Protein AF-A0A941HVD7-F1 (afdb_monomer_lite)

Sequence (81 aa):
MRNILLVATAACAALSLAACESKADKVAEKQADALEAQAAATPNEAKETQLNAKADAIEQQAGNADGGATTANTPDTSPSK

Radius of gyration: 19.85 Å; chains: 1; bounding box: 45×42×44 Å

Organism: NCBI:txid2803784

Structure (mmCIF, N/CA/C/O backbone):
data_AF-A0A941HVD7-F1
#
_entry.id   AF-A0A941HVD7-F1
#
loop_
_atom_site.group_PDB
_atom_site.id
_atom_site.type_symbol
_atom_site.label_atom_id
_atom_site.label_alt_id
_atom_site.label_comp_id
_atom_site.label_asym_id
_atom_site.label_entity_id
_atom_site.label_seq_id
_atom_site.pdbx_PDB_ins_code
_atom_site.Cartn_x
_atom_site.Cartn_y
_atom_site.Cartn_z
_atom_site.occupancy
_atom_site.B_iso_or_equiv
_atom_site.auth_seq_id
_atom_site.auth_comp_id
_atom_site.auth_asym_id
_atom_site.auth_atom_id
_atom_site.pdbx_PDB_model_num
ATOM 1 N N . MET A 1 1 ? -29.772 34.458 -23.053 1.00 40.16 1 MET A N 1
ATOM 2 C CA . MET A 1 1 ? -29.245 34.541 -24.432 1.00 40.16 1 MET A CA 1
ATOM 3 C C . MET A 1 1 ? -28.145 33.511 -24.572 1.00 40.16 1 MET A C 1
ATOM 5 O O . MET A 1 1 ? -27.359 33.343 -23.651 1.00 40.16 1 MET A O 1
ATOM 9 N N . ARG A 1 2 ? -28.212 32.741 -25.655 1.00 55.75 2 ARG A N 1
ATOM 10 C CA . ARG A 1 2 ? -27.409 31.555 -25.934 1.00 55.75 2 ARG A CA 1
ATOM 11 C C . ARG A 1 2 ? -26.106 31.973 -26.611 1.00 55.75 2 ARG A C 1
ATOM 13 O O . ARG A 1 2 ? -26.163 32.430 -27.746 1.00 55.75 2 ARG A O 1
ATOM 20 N N . ASN A 1 3 ? -24.975 31.738 -25.953 1.00 44.75 3 ASN A N 1
ATOM 21 C CA . ASN A 1 3 ? -23.669 31.750 -26.603 1.00 44.75 3 ASN A CA 1
ATOM 22 C C . ASN A 1 3 ? -23.163 30.307 -26.664 1.00 44.75 3 ASN A C 1
ATOM 24 O O . ASN A 1 3 ? -22.839 29.688 -25.656 1.00 44.75 3 ASN A O 1
ATOM 28 N N . ILE A 1 4 ? -23.228 29.777 -27.879 1.00 66.31 4 ILE A N 1
ATOM 29 C CA . ILE A 1 4 ? -22.639 28.519 -28.340 1.00 66.31 4 ILE A CA 1
ATOM 30 C C . ILE A 1 4 ? -21.170 28.816 -28.707 1.00 66.31 4 ILE A C 1
ATOM 32 O O . ILE A 1 4 ? -20.851 29.978 -28.952 1.00 66.31 4 ILE A O 1
ATOM 36 N N . LEU A 1 5 ? -20.362 27.755 -28.852 1.00 57.81 5 LEU A N 1
ATOM 37 C CA . LEU A 1 5 ? -18.979 27.675 -29.363 1.00 57.81 5 LEU A CA 1
ATOM 38 C C . LEU A 1 5 ? -17.913 27.908 -28.272 1.00 57.81 5 LEU A C 1
ATOM 40 O O . LEU A 1 5 ? -17.915 28.937 -27.620 1.00 57.81 5 LEU A O 1
ATOM 44 N N . LEU A 1 6 ? -16.976 26.996 -27.997 1.00 56.53 6 LEU A N 1
ATOM 45 C CA . LEU A 1 6 ? -16.242 26.122 -28.911 1.00 56.53 6 LEU A CA 1
ATOM 46 C C . LEU A 1 6 ? -15.847 24.792 -28.253 1.00 56.53 6 LEU A C 1
ATOM 48 O O . LEU A 1 6 ? -15.305 24.750 -27.152 1.00 56.53 6 LEU A O 1
ATOM 52 N N . VAL A 1 7 ? -16.043 23.718 -29.015 1.00 56.69 7 VAL A N 1
ATOM 53 C CA . VAL A 1 7 ? -15.288 22.471 -28.910 1.00 56.69 7 VAL A CA 1
ATOM 54 C C . VAL A 1 7 ? -13.818 22.792 -29.189 1.00 56.69 7 VAL A C 1
ATOM 56 O O . VAL A 1 7 ? -13.484 23.210 -30.295 1.00 56.69 7 VAL A O 1
ATOM 59 N N . ALA A 1 8 ? -12.952 22.582 -28.201 1.00 54.31 8 ALA A N 1
ATOM 60 C CA . ALA A 1 8 ? -11.515 22.440 -28.399 1.00 54.31 8 ALA A CA 1
ATOM 61 C C . ALA A 1 8 ? -11.129 21.005 -28.026 1.00 54.31 8 ALA A C 1
ATOM 63 O O . ALA A 1 8 ? -10.600 20.719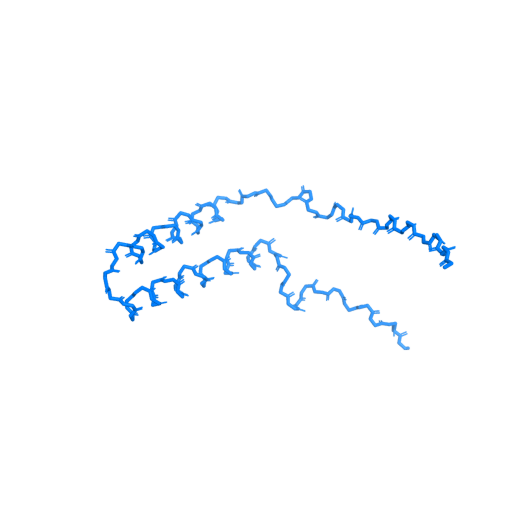 -26.957 1.00 54.31 8 ALA A O 1
ATOM 64 N N . THR A 1 9 ? -11.445 20.082 -28.933 1.00 53.66 9 THR A N 1
ATOM 65 C CA . THR A 1 9 ? -10.688 18.844 -29.104 1.00 53.66 9 THR A CA 1
ATOM 66 C C . THR A 1 9 ? -9.246 19.224 -29.427 1.00 53.66 9 THR A C 1
ATOM 68 O O . THR A 1 9 ? -8.952 19.606 -30.557 1.00 53.66 9 THR A O 1
ATOM 71 N N . ALA A 1 10 ? -8.354 19.146 -28.446 1.00 52.62 10 ALA A N 1
ATOM 72 C CA . ALA A 1 10 ? -6.922 19.266 -28.670 1.00 52.62 10 ALA A CA 1
ATOM 73 C C . ALA A 1 10 ? -6.198 18.226 -27.817 1.00 52.62 10 ALA A C 1
ATOM 75 O O . ALA A 1 10 ? -5.897 18.444 -26.651 1.00 52.62 10 ALA A O 1
ATOM 76 N N . ALA A 1 11 ? -5.978 17.084 -28.466 1.00 51.25 11 ALA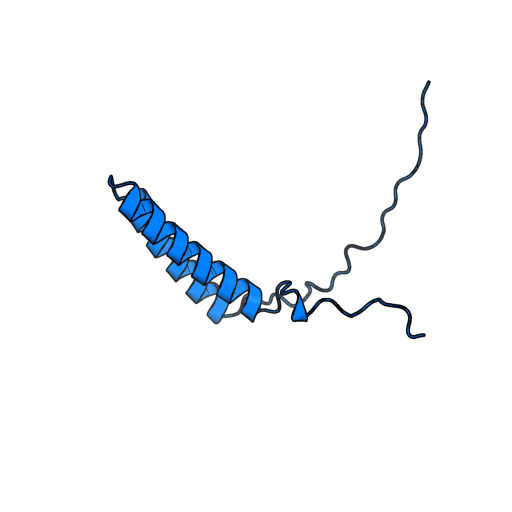 A N 1
ATOM 77 C CA . ALA A 1 11 ? -4.980 16.081 -28.150 1.00 51.25 11 ALA A CA 1
ATOM 78 C C . ALA A 1 11 ? -4.995 15.563 -26.704 1.00 51.25 11 ALA A C 1
ATOM 80 O O . ALA A 1 11 ? -4.188 15.956 -25.864 1.00 51.25 11 ALA A O 1
ATOM 81 N N . CYS A 1 12 ? -5.780 14.502 -26.490 1.00 46.59 12 CYS A N 1
ATOM 82 C CA . CYS A 1 12 ? -5.214 13.328 -25.834 1.00 46.59 12 CYS A CA 1
ATOM 83 C C . CYS A 1 12 ? -3.923 12.984 -26.591 1.00 46.59 12 CYS A C 1
ATOM 85 O O . CYS A 1 12 ? -3.948 12.264 -27.589 1.00 46.59 12 CYS A O 1
ATOM 87 N N . ALA A 1 13 ? -2.811 13.598 -26.183 1.00 49.12 13 ALA A N 1
ATOM 88 C CA . ALA A 1 13 ? -1.490 13.152 -26.548 1.00 49.12 13 ALA A CA 1
ATOM 89 C C . ALA A 1 13 ? -1.411 11.721 -26.032 1.00 49.12 13 ALA A C 1
ATOM 91 O O . ALA A 1 13 ? -1.264 11.474 -24.837 1.00 49.12 13 ALA A O 1
ATOM 92 N N . ALA A 1 14 ? -1.610 10.791 -26.958 1.00 50.00 14 ALA A N 1
ATOM 93 C CA . ALA A 1 14 ? -1.421 9.365 -26.809 1.00 50.00 14 ALA A CA 1
ATOM 94 C C . ALA A 1 14 ? 0.071 9.060 -26.586 1.00 50.00 14 ALA A C 1
ATOM 96 O O . ALA A 1 14 ? 0.697 8.340 -27.357 1.00 50.00 14 ALA A O 1
ATOM 97 N N . LEU A 1 15 ? 0.649 9.644 -25.534 1.00 49.53 15 LEU A N 1
ATOM 98 C CA . LEU A 1 15 ? 1.942 9.267 -24.974 1.00 49.53 15 LEU A CA 1
ATOM 99 C C . LEU A 1 15 ? 1.805 8.106 -23.983 1.00 49.53 15 LEU A C 1
ATOM 101 O O . LEU A 1 15 ? 2.808 7.581 -23.525 1.00 49.53 15 LEU A O 1
ATOM 105 N N . SER A 1 16 ? 0.591 7.638 -23.696 1.00 50.22 16 SER A N 1
ATOM 106 C CA . SER A 1 16 ? 0.354 6.469 -22.845 1.00 50.22 16 SER A CA 1
ATOM 107 C C . SER A 1 16 ? 0.397 5.134 -23.602 1.00 50.22 16 SER A C 1
ATOM 109 O O . SER A 1 16 ? -0.064 4.121 -23.085 1.00 50.22 16 SER A O 1
ATOM 111 N N . LEU A 1 17 ? 0.983 5.081 -24.807 1.00 44.38 17 LEU A N 1
ATOM 112 C CA . LEU A 1 17 ? 1.105 3.833 -25.578 1.00 44.38 17 LEU A CA 1
ATOM 113 C C . LEU A 1 17 ? 2.134 2.835 -24.996 1.00 44.38 17 LEU A C 1
ATOM 115 O O . LEU A 1 17 ? 2.469 1.856 -25.657 1.00 44.38 17 LEU A O 1
ATOM 119 N N . ALA A 1 18 ? 2.640 3.045 -23.776 1.00 48.25 18 ALA A N 1
ATOM 120 C CA . ALA A 1 18 ? 3.557 2.108 -23.133 1.00 48.25 18 ALA A CA 1
ATOM 121 C C . ALA A 1 18 ? 3.563 2.144 -21.593 1.00 48.25 18 ALA A C 1
ATOM 123 O O . ALA A 1 18 ? 4.579 1.771 -21.017 1.00 48.25 18 ALA A O 1
ATOM 124 N N . ALA A 1 19 ? 2.447 2.462 -20.920 1.00 49.72 19 ALA A N 1
ATOM 125 C CA . ALA A 1 19 ? 2.228 1.917 -19.568 1.00 49.72 19 ALA A CA 1
ATOM 126 C C . ALA A 1 19 ? 1.923 0.415 -19.727 1.00 49.72 19 ALA A C 1
ATOM 128 O O . ALA A 1 19 ? 0.797 -0.067 -19.601 1.00 49.72 19 ALA A O 1
ATOM 129 N N . CYS A 1 20 ? 2.919 -0.317 -20.217 1.00 47.66 20 CYS A N 1
ATOM 130 C CA . CYS A 1 20 ? 2.901 -1.754 -20.350 1.00 47.66 20 CYS A CA 1
ATOM 131 C C . CYS A 1 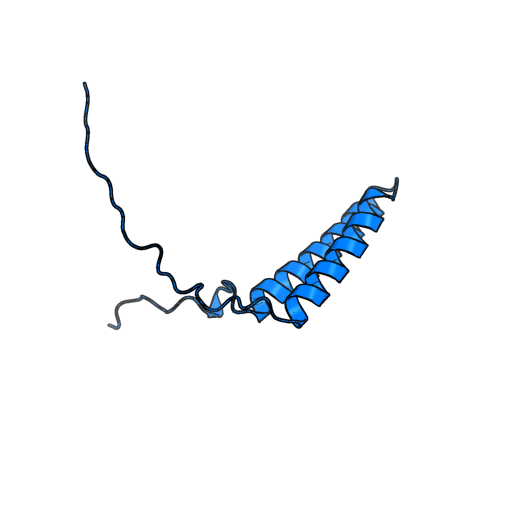20 ? 3.064 -2.261 -18.927 1.00 47.66 20 CYS A C 1
ATOM 133 O O . CYS A 1 20 ? 4.205 -2.490 -18.539 1.00 47.66 20 CYS A O 1
ATOM 135 N N . GLU A 1 21 ? 1.951 -2.327 -18.173 1.00 54.81 21 GLU A N 1
ATOM 136 C CA . GLU A 1 21 ? 1.920 -2.634 -16.738 1.00 54.81 21 GLU A CA 1
ATOM 137 C C . GLU A 1 21 ? 3.036 -3.592 -16.379 1.00 54.81 21 GLU A C 1
ATOM 139 O O . GLU A 1 21 ? 2.989 -4.800 -16.677 1.00 54.81 21 GLU A O 1
ATOM 144 N N . SER A 1 22 ? 4.098 -3.013 -15.833 1.00 64.88 22 SER A N 1
ATOM 145 C CA . SER A 1 22 ? 5.322 -3.748 -15.671 1.00 64.88 22 SER A CA 1
ATOM 146 C C . SER A 1 22 ? 5.043 -4.836 -14.638 1.00 64.88 22 SER A C 1
ATOM 148 O O . SER A 1 22 ? 4.151 -4.740 -13.788 1.00 64.88 22 SER A O 1
ATOM 150 N N . LYS A 1 23 ? 5.797 -5.937 -14.681 1.00 72.12 23 LYS A N 1
ATOM 151 C CA . LYS A 1 23 ? 5.671 -6.957 -13.626 1.00 72.12 23 LYS A CA 1
ATOM 152 C C . LYS A 1 23 ? 5.915 -6.359 -12.234 1.00 72.12 23 LYS A C 1
ATOM 154 O O . LYS A 1 23 ? 5.440 -6.938 -11.265 1.00 72.12 23 LYS A O 1
ATOM 159 N N . ALA A 1 24 ? 6.653 -5.249 -12.152 1.00 74.31 24 ALA A N 1
ATOM 160 C CA . ALA A 1 24 ? 6.880 -4.517 -10.918 1.00 74.31 24 ALA A CA 1
ATOM 161 C C . ALA A 1 24 ? 5.603 -3.808 -10.445 1.00 74.31 24 ALA A C 1
ATOM 163 O O . ALA A 1 24 ? 5.247 -3.985 -9.283 1.00 74.31 24 ALA A O 1
ATOM 164 N N . ASP A 1 25 ? 4.867 -3.141 -11.338 1.00 75.75 25 ASP A N 1
ATOM 165 C CA . ASP A 1 25 ? 3.604 -2.471 -10.991 1.00 75.75 25 ASP A CA 1
ATOM 166 C C . ASP A 1 25 ? 2.602 -3.489 -10.460 1.00 75.75 25 ASP A C 1
ATOM 168 O O . ASP A 1 25 ? 2.135 -3.374 -9.337 1.00 75.75 25 ASP A O 1
ATOM 172 N N . LYS A 1 26 ? 2.405 -4.612 -11.159 1.00 83.56 26 LYS A N 1
ATOM 173 C CA . LYS A 1 26 ? 1.497 -5.677 -10.689 1.00 83.56 26 LYS A CA 1
ATOM 174 C C . LYS A 1 26 ? 1.880 -6.284 -9.334 1.00 83.56 26 LYS A C 1
ATOM 176 O O . LYS A 1 26 ? 1.031 -6.888 -8.678 1.00 83.56 26 LYS A O 1
ATOM 181 N N . VAL A 1 27 ? 3.156 -6.237 -8.950 1.00 87.31 27 VAL A N 1
ATOM 182 C CA . VAL A 1 27 ? 3.608 -6.698 -7.628 1.00 87.31 27 VAL A CA 1
ATOM 183 C C . VAL A 1 27 ? 3.337 -5.630 -6.573 1.00 87.31 27 VAL A C 1
ATOM 185 O O . VAL A 1 27 ? 2.882 -5.983 -5.488 1.00 87.31 27 VAL A O 1
ATOM 188 N N . ALA A 1 28 ? 3.573 -4.359 -6.900 1.00 87.75 28 ALA A N 1
ATOM 189 C CA . ALA A 1 28 ? 3.265 -3.227 -6.036 1.00 87.75 28 ALA A CA 1
ATOM 190 C C . ALA A 1 28 ? 1.755 -3.120 -5.763 1.00 87.75 28 ALA A C 1
ATOM 192 O O . ALA A 1 28 ? 1.373 -3.085 -4.598 1.00 87.75 28 ALA A O 1
ATOM 193 N N . GLU A 1 29 ? 0.917 -3.215 -6.799 1.00 88.06 29 GLU A N 1
ATOM 194 C CA . GLU A 1 29 ? -0.553 -3.250 -6.705 1.00 88.06 29 GLU A CA 1
ATOM 195 C C . GLU A 1 29 ? -1.021 -4.348 -5.740 1.00 88.06 29 GLU A C 1
ATOM 197 O O . GLU A 1 29 ? -1.687 -4.093 -4.745 1.00 88.06 29 GLU A O 1
ATOM 202 N N . LYS A 1 30 ? -0.555 -5.590 -5.932 1.00 93.12 30 LYS A N 1
ATOM 203 C CA . LYS A 1 30 ? -0.916 -6.705 -5.036 1.00 93.12 30 LYS A CA 1
ATOM 204 C C . LYS A 1 30 ? -0.455 -6.504 -3.595 1.00 93.12 30 LYS A C 1
ATOM 206 O O . LYS A 1 30 ? -1.047 -7.066 -2.672 1.00 93.12 30 LYS A O 1
ATOM 211 N N . GLN A 1 31 ? 0.656 -5.800 -3.398 1.00 93.81 31 GLN A N 1
ATOM 212 C CA . GLN A 1 31 ? 1.162 -5.500 -2.068 1.00 93.81 31 GLN A CA 1
ATOM 213 C C . GLN A 1 31 ? 0.321 -4.408 -1.395 1.00 93.81 31 GLN A C 1
ATOM 215 O O . GLN A 1 31 ? 0.044 -4.536 -0.200 1.00 93.81 31 GLN A O 1
ATOM 220 N N . ALA A 1 32 ? -0.093 -3.384 -2.145 1.00 94.50 32 ALA A N 1
ATOM 221 C CA . ALA A 1 32 ? -1.022 -2.355 -1.693 1.00 94.50 32 ALA A CA 1
ATOM 222 C C . ALA A 1 32 ? -2.386 -2.973 -1.337 1.00 94.50 32 ALA A C 1
ATOM 224 O O . ALA A 1 32 ? -2.789 -2.876 -0.178 1.00 94.50 32 ALA A O 1
ATOM 225 N N . ASP A 1 33 ? -2.982 -3.769 -2.233 1.00 96.31 33 ASP A N 1
ATOM 226 C CA . ASP A 1 33 ? -4.242 -4.500 -2.010 1.00 96.31 33 ASP A CA 1
ATOM 227 C C . ASP A 1 33 ? -4.233 -5.300 -0.697 1.00 96.31 33 ASP A C 1
ATOM 229 O O . ASP A 1 33 ? -5.188 -5.307 0.084 1.00 96.31 33 ASP A O 1
ATOM 233 N N . ALA A 1 34 ? -3.135 -6.013 -0.426 1.00 97.62 34 ALA A N 1
ATOM 234 C CA . ALA A 1 34 ? -3.012 -6.820 0.782 1.00 97.62 34 ALA A CA 1
ATOM 235 C C . A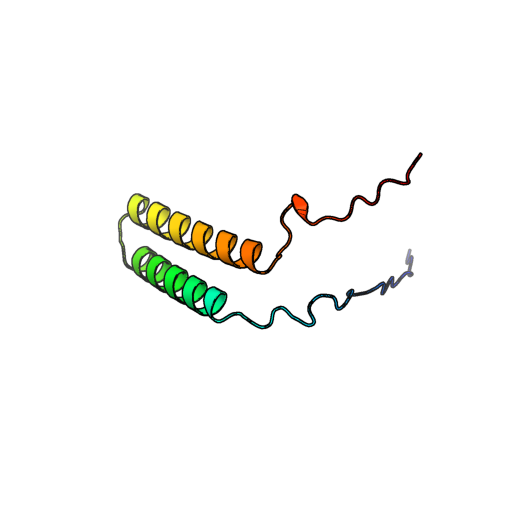LA A 1 34 ? -2.958 -5.965 2.059 1.00 97.62 34 ALA A C 1
ATOM 237 O O . ALA A 1 34 ? -3.387 -6.424 3.123 1.00 97.62 34 ALA A O 1
ATOM 238 N N . LEU A 1 35 ? -2.402 -4.753 1.988 1.00 96.19 35 LEU A N 1
ATOM 239 C CA . LEU A 1 35 ? -2.365 -3.807 3.103 1.00 96.19 35 LEU A CA 1
ATOM 240 C C . LEU A 1 35 ? -3.729 -3.151 3.313 1.00 96.19 35 LEU A C 1
ATOM 242 O O . LEU A 1 35 ? -4.173 -3.079 4.458 1.00 96.19 35 LEU A O 1
ATOM 246 N N . GLU A 1 36 ? -4.416 -2.764 2.241 1.00 96.50 36 GLU A N 1
ATOM 247 C CA . GLU A 1 36 ? -5.774 -2.216 2.302 1.00 96.50 36 GLU A CA 1
ATOM 248 C C . GLU A 1 36 ? -6.779 -3.241 2.831 1.00 96.50 36 GLU A C 1
ATOM 250 O O . GLU A 1 36 ? -7.590 -2.932 3.699 1.00 96.50 36 GLU A O 1
ATOM 255 N N . ALA A 1 37 ? -6.681 -4.504 2.408 1.00 97.88 37 ALA A N 1
ATOM 256 C CA . ALA A 1 37 ? -7.523 -5.572 2.941 1.00 97.88 37 ALA A CA 1
ATOM 257 C C . ALA A 1 37 ? -7.309 -5.775 4.453 1.00 97.88 37 ALA A C 1
ATOM 259 O O . ALA A 1 37 ? -8.259 -6.024 5.197 1.00 97.88 37 ALA A O 1
ATOM 260 N N . GLN A 1 38 ? -6.066 -5.643 4.932 1.00 95.69 38 GLN A N 1
ATOM 261 C CA . GLN A 1 38 ? -5.768 -5.662 6.369 1.00 95.69 38 GLN A CA 1
ATOM 262 C C . GLN A 1 38 ? -6.301 -4.416 7.085 1.00 95.69 38 GLN A C 1
ATOM 264 O O . GLN A 1 38 ? -6.732 -4.521 8.234 1.00 95.69 38 GLN A O 1
ATOM 269 N N . ALA A 1 39 ? -6.267 -3.255 6.429 1.00 95.81 39 ALA A N 1
ATOM 270 C CA . ALA A 1 39 ? -6.821 -2.017 6.956 1.00 95.81 39 ALA A CA 1
ATOM 271 C C . ALA A 1 39 ? -8.345 -2.122 7.093 1.00 95.81 39 ALA A C 1
ATOM 273 O O . ALA A 1 39 ? -8.874 -1.885 8.168 1.00 95.81 39 ALA A O 1
ATOM 274 N N . ALA A 1 40 ? -9.041 -2.616 6.071 1.00 96.56 40 ALA A N 1
ATOM 275 C CA . ALA A 1 40 ? -10.487 -2.825 6.103 1.00 96.56 40 ALA A CA 1
ATOM 276 C C . ALA A 1 40 ? -10.928 -3.860 7.156 1.00 96.56 40 ALA A C 1
ATOM 278 O O . ALA A 1 40 ? -12.055 -3.819 7.647 1.00 96.56 40 ALA A O 1
ATOM 279 N N . ALA A 1 41 ? -10.050 -4.803 7.510 1.00 97.75 41 ALA A N 1
ATOM 280 C CA . ALA A 1 41 ? -10.337 -5.839 8.498 1.00 97.75 41 ALA A CA 1
ATOM 281 C C . ALA A 1 41 ? -10.073 -5.408 9.953 1.00 97.75 41 ALA A C 1
ATOM 283 O O . ALA A 1 41 ? -10.483 -6.116 10.878 1.00 97.75 41 ALA A O 1
ATOM 284 N N . THR A 1 42 ? -9.364 -4.299 10.191 1.00 94.06 42 THR A N 1
ATOM 285 C CA . THR A 1 42 ? -9.011 -3.877 11.553 1.00 94.06 42 THR A CA 1
ATOM 286 C C . THR A 1 42 ? -10.076 -2.948 12.147 1.00 94.06 42 THR A C 1
ATOM 288 O O . THR A 1 42 ? -10.479 -1.990 11.504 1.00 94.06 42 THR A O 1
ATOM 291 N N . PRO A 1 43 ? -10.511 -3.144 13.406 1.00 94.81 43 PRO A N 1
ATOM 292 C CA . PRO A 1 43 ? -11.426 -2.215 14.077 1.00 94.81 43 PRO A CA 1
ATOM 293 C C . PRO A 1 43 ? -10.705 -1.001 14.697 1.00 94.81 43 PRO A C 1
ATOM 295 O O . PRO A 1 43 ? -11.312 -0.224 15.429 1.00 94.81 43 PRO A O 1
ATOM 298 N N . ASN A 1 44 ? -9.390 -0.878 14.497 1.00 97.19 44 ASN A N 1
ATOM 299 C CA . ASN A 1 44 ? -8.567 0.182 15.072 1.00 97.19 44 ASN A CA 1
ATOM 300 C C . ASN A 1 44 ? -8.201 1.209 13.997 1.00 97.19 44 ASN A C 1
ATOM 302 O O . ASN A 1 44 ? -7.321 0.953 13.179 1.00 97.19 44 ASN A O 1
ATOM 306 N N . GLU A 1 45 ? -8.811 2.388 14.075 1.00 96.44 45 GLU A N 1
ATOM 307 C CA . GLU A 1 45 ? -8.642 3.492 13.122 1.00 96.44 45 GLU A CA 1
ATOM 308 C C . GLU A 1 45 ? -7.179 3.949 12.961 1.00 96.44 45 GLU A C 1
ATOM 310 O O . GLU A 1 45 ? -6.714 4.218 11.854 1.00 96.44 45 GLU A O 1
ATOM 315 N N . ALA A 1 46 ? -6.391 3.971 14.044 1.00 96.81 46 ALA A N 1
ATOM 316 C CA . ALA A 1 46 ? -4.972 4.325 13.959 1.00 96.81 46 ALA A CA 1
ATOM 317 C C . ALA A 1 46 ? -4.171 3.266 13.183 1.00 96.81 46 ALA A C 1
ATOM 319 O O . ALA A 1 46 ? -3.223 3.586 12.461 1.00 96.81 46 ALA A O 1
ATOM 320 N N . LYS A 1 47 ? -4.552 1.991 13.324 1.00 96.31 47 LYS A N 1
ATOM 321 C CA . LYS A 1 47 ? -3.936 0.889 12.583 1.00 96.31 47 LYS A CA 1
ATOM 322 C C . LYS A 1 47 ? -4.366 0.889 11.119 1.00 96.31 47 LYS A C 1
ATOM 324 O O . LYS A 1 47 ? -3.509 0.679 10.266 1.00 96.31 47 LYS A O 1
ATOM 329 N N . GLU A 1 48 ? -5.643 1.141 10.854 1.00 97.06 48 GLU A N 1
ATOM 330 C CA . GLU A 1 48 ? -6.205 1.320 9.514 1.00 97.06 48 GLU A CA 1
ATOM 331 C C . GLU A 1 48 ? -5.458 2.431 8.769 1.00 97.06 48 GLU A C 1
ATOM 333 O O . GLU A 1 48 ? -4.847 2.177 7.736 1.00 97.06 48 GLU A O 1
ATOM 338 N N . THR A 1 49 ? -5.367 3.620 9.373 1.00 96.31 49 THR A N 1
ATOM 339 C CA . THR A 1 49 ? -4.656 4.779 8.807 1.00 96.31 49 THR A CA 1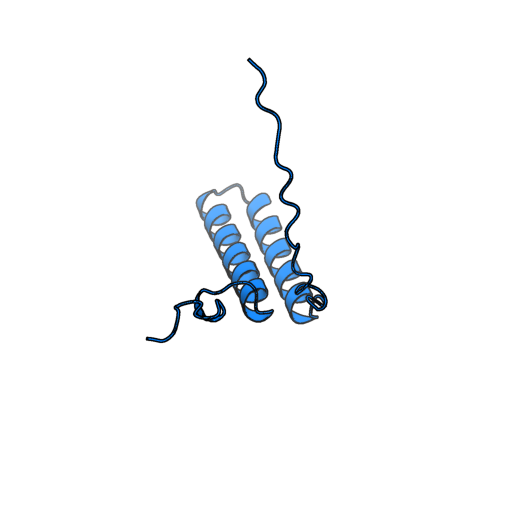
ATOM 340 C C . THR A 1 49 ? -3.200 4.451 8.479 1.00 96.31 49 THR A C 1
ATOM 342 O O . THR A 1 49 ? -2.693 4.815 7.422 1.00 96.31 49 THR A O 1
ATOM 345 N N . GLN A 1 50 ? -2.504 3.738 9.371 1.00 96.69 50 GLN A N 1
ATOM 346 C CA . GLN A 1 50 ? -1.113 3.355 9.131 1.00 96.69 50 GLN A CA 1
ATOM 347 C C . GLN A 1 50 ? -0.967 2.341 7.986 1.00 96.69 50 GLN A C 1
ATOM 349 O O . GLN A 1 50 ? 0.059 2.343 7.306 1.00 96.69 50 GLN A O 1
ATOM 354 N N . LEU A 1 51 ? -1.926 1.430 7.820 1.00 96.50 51 LEU A N 1
ATOM 355 C CA . LEU A 1 51 ? -1.911 0.437 6.748 1.00 96.50 51 LEU A CA 1
ATOM 356 C C . LEU A 1 51 ? -2.230 1.090 5.398 1.00 96.50 51 LEU A C 1
ATOM 358 O O . LEU A 1 51 ? -1.461 0.881 4.463 1.00 96.50 51 LEU A O 1
ATOM 362 N N . ASN A 1 52 ? -3.245 1.956 5.342 1.00 95.69 52 ASN A N 1
ATOM 363 C CA . ASN A 1 52 ? -3.597 2.723 4.142 1.00 95.69 52 ASN A CA 1
ATOM 364 C C . ASN A 1 52 ? -2.441 3.630 3.700 1.00 95.69 52 ASN A C 1
ATOM 366 O O . ASN A 1 52 ? -1.982 3.529 2.572 1.00 95.69 52 ASN A O 1
ATOM 370 N N . ALA A 1 53 ? -1.832 4.392 4.617 1.00 95.75 53 ALA A N 1
ATOM 371 C CA . ALA A 1 53 ? -0.690 5.249 4.276 1.00 95.75 53 ALA A CA 1
ATOM 372 C C . ALA A 1 53 ? 0.522 4.472 3.720 1.00 95.75 53 ALA A C 1
ATOM 374 O O . ALA A 1 53 ? 1.355 5.027 3.002 1.00 95.75 53 ALA A O 1
ATOM 375 N N . LYS A 1 54 ? 0.664 3.187 4.076 1.00 95.44 54 LYS A N 1
ATOM 376 C CA . LYS A 1 54 ? 1.699 2.318 3.501 1.00 95.44 54 LYS A CA 1
ATOM 377 C C . LYS A 1 54 ? 1.319 1.818 2.111 1.00 95.44 54 LYS A C 1
ATOM 379 O O . LYS A 1 54 ? 2.219 1.723 1.283 1.00 95.44 54 LYS A O 1
ATOM 384 N N . ALA A 1 55 ? 0.047 1.490 1.881 1.00 94.81 55 ALA A N 1
ATOM 385 C CA . ALA A 1 55 ? -0.464 1.142 0.557 1.00 94.81 55 ALA A CA 1
ATOM 386 C C . ALA A 1 55 ? -0.265 2.321 -0.412 1.00 94.81 55 ALA A C 1
ATOM 388 O O . ALA A 1 55 ? 0.449 2.166 -1.401 1.00 94.81 55 ALA A O 1
ATOM 389 N N . ASP A 1 56 ? -0.699 3.526 -0.024 1.00 92.50 56 ASP A N 1
ATOM 390 C CA . ASP A 1 56 ? -0.549 4.761 -0.811 1.00 92.50 56 ASP A CA 1
ATOM 391 C C . ASP A 1 56 ? 0.906 5.038 -1.220 1.00 92.50 56 ASP A C 1
ATOM 393 O O . ASP A 1 56 ? 1.192 5.513 -2.320 1.00 92.50 56 ASP A O 1
ATOM 397 N N . ALA A 1 57 ? 1.859 4.791 -0.316 1.00 90.56 57 ALA A N 1
ATOM 398 C CA . ALA A 1 57 ? 3.274 5.016 -0.594 1.00 90.56 57 ALA A CA 1
ATOM 399 C C . ALA A 1 57 ? 3.819 4.036 -1.646 1.00 90.56 57 ALA A C 1
ATOM 401 O O . ALA A 1 57 ? 4.676 4.411 -2.448 1.00 90.56 57 ALA A O 1
ATOM 402 N N . ILE A 1 58 ? 3.331 2.792 -1.641 1.00 89.25 58 ILE A N 1
ATOM 403 C CA . ILE A 1 58 ? 3.717 1.757 -2.605 1.00 89.25 58 ILE A CA 1
ATOM 404 C C . ILE A 1 58 ? 3.138 2.084 -3.982 1.00 89.25 58 ILE A C 1
ATOM 406 O O . ILE A 1 58 ? 3.881 2.053 -4.962 1.00 89.25 58 ILE A O 1
ATOM 410 N N . GLU A 1 59 ? 1.863 2.469 -4.049 1.00 86.44 59 GLU A N 1
ATOM 411 C CA . GLU A 1 59 ? 1.206 2.887 -5.294 1.00 86.44 59 GLU A CA 1
ATOM 412 C C . GLU A 1 59 ? 1.875 4.122 -5.899 1.00 86.44 59 GLU A C 1
ATOM 414 O O . GLU A 1 59 ? 2.213 4.140 -7.083 1.00 86.44 59 GLU A O 1
ATOM 419 N N . GLN A 1 60 ? 2.170 5.135 -5.078 1.00 84.44 60 GLN A N 1
ATOM 420 C CA . GLN A 1 60 ? 2.902 6.316 -5.537 1.00 84.44 60 GLN A CA 1
ATOM 421 C C . GLN A 1 60 ? 4.298 5.960 -6.046 1.00 84.44 60 GLN A C 1
ATOM 423 O O . GLN A 1 60 ? 4.743 6.502 -7.057 1.00 84.44 60 GLN A O 1
ATOM 428 N N . GLN A 1 61 ? 5.015 5.062 -5.368 1.00 82.19 61 GLN A N 1
ATOM 429 C CA . GLN A 1 61 ? 6.334 4.640 -5.823 1.00 82.19 61 GLN A CA 1
ATOM 430 C C . GLN A 1 61 ? 6.260 3.887 -7.158 1.00 82.19 61 GLN A C 1
ATOM 432 O O . GLN A 1 61 ? 7.101 4.143 -8.019 1.00 82.19 61 GLN A O 1
ATOM 437 N N . ALA A 1 62 ? 5.274 3.008 -7.343 1.00 79.12 62 ALA A N 1
ATOM 438 C CA . ALA A 1 62 ? 5.058 2.290 -8.598 1.00 79.12 62 ALA A CA 1
ATOM 439 C C . ALA A 1 62 ? 4.693 3.250 -9.740 1.00 79.12 62 ALA A C 1
ATOM 441 O O . ALA A 1 62 ? 5.375 3.273 -10.764 1.00 79.12 62 ALA A O 1
ATOM 442 N N . GLY A 1 63 ? 3.726 4.146 -9.514 1.00 71.25 63 GLY A N 1
ATOM 443 C CA . GLY A 1 63 ? 3.332 5.165 -10.488 1.00 71.25 63 GLY A CA 1
ATOM 444 C C . GLY A 1 63 ? 4.486 6.089 -10.889 1.00 71.25 63 GLY A C 1
ATOM 445 O O . GLY A 1 63 ? 4.643 6.411 -12.063 1.00 71.25 63 GLY A O 1
ATOM 446 N N . ASN A 1 64 ? 5.350 6.469 -9.945 1.00 66.94 64 ASN A N 1
ATOM 447 C CA . ASN A 1 64 ? 6.535 7.282 -10.230 1.00 66.94 64 ASN A CA 1
ATOM 448 C C . ASN A 1 64 ? 7.652 6.489 -10.937 1.00 66.94 64 ASN A C 1
ATOM 450 O O . ASN A 1 64 ? 8.407 7.067 -11.722 1.00 66.94 64 ASN A O 1
ATOM 454 N N . ALA A 1 65 ? 7.785 5.188 -10.657 1.00 62.91 65 ALA A N 1
ATOM 455 C CA . ALA A 1 65 ? 8.789 4.315 -11.266 1.00 62.91 65 ALA A CA 1
ATOM 456 C C . ALA A 1 65 ? 8.490 4.013 -12.743 1.00 62.91 65 ALA A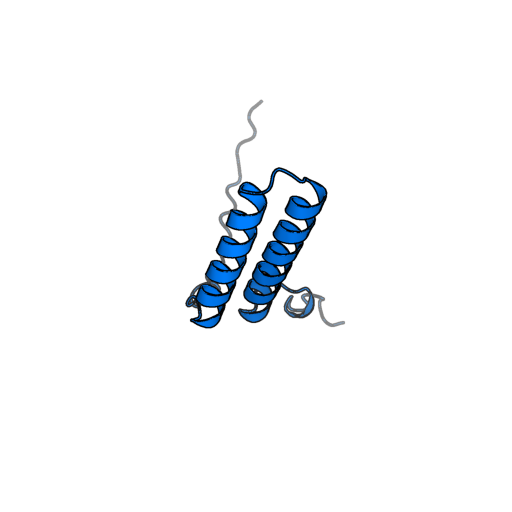 C 1
ATOM 458 O O . ALA A 1 65 ? 9.431 3.922 -13.531 1.00 62.91 65 ALA A O 1
ATOM 459 N N . ASP A 1 66 ? 7.212 3.948 -13.132 1.00 59.69 66 ASP A N 1
ATOM 460 C CA . ASP A 1 66 ? 6.773 3.830 -14.536 1.00 59.69 66 ASP A CA 1
ATOM 461 C C . ASP A 1 66 ? 6.871 5.168 -15.310 1.00 59.69 66 ASP A C 1
ATOM 463 O O . ASP A 1 66 ? 6.423 5.307 -16.446 1.00 59.69 66 ASP A O 1
ATOM 467 N N . GLY A 1 67 ? 7.471 6.200 -14.703 1.00 55.97 67 GLY A N 1
ATOM 468 C CA . GLY A 1 67 ? 7.587 7.529 -15.302 1.00 55.97 67 GLY A CA 1
ATOM 469 C C . GLY A 1 67 ? 6.303 8.356 -15.221 1.00 55.97 67 GLY A C 1
ATOM 470 O O . GLY A 1 67 ? 6.224 9.413 -15.855 1.00 55.97 67 GLY A O 1
ATOM 471 N N . GLY A 1 68 ? 5.324 7.922 -14.418 1.00 57.47 68 GLY A N 1
ATOM 472 C CA . GLY A 1 68 ? 4.179 8.735 -14.028 1.00 57.47 68 GLY A CA 1
ATOM 473 C C . GLY A 1 68 ? 4.642 10.063 -13.435 1.00 57.47 68 GLY A C 1
ATOM 474 O O . GLY A 1 68 ? 5.722 10.164 -12.850 1.00 57.47 68 GLY A O 1
ATOM 475 N N . ALA A 1 69 ? 3.849 11.102 -13.694 1.00 52.69 69 ALA A N 1
ATOM 476 C CA . ALA A 1 69 ? 4.199 12.513 -13.579 1.00 52.69 69 ALA A CA 1
ATOM 477 C C . ALA A 1 69 ? 4.766 12.925 -12.205 1.00 52.69 69 ALA A C 1
ATOM 479 O O . ALA A 1 69 ? 4.089 13.538 -11.384 1.00 52.69 69 ALA A O 1
ATOM 480 N N . THR A 1 70 ? 6.051 12.672 -11.978 1.00 56.09 70 THR A N 1
ATOM 481 C CA . THR A 1 70 ? 6.837 13.417 -11.002 1.00 56.09 70 THR A CA 1
ATOM 482 C C . THR A 1 70 ? 7.209 14.761 -11.617 1.00 56.09 70 THR A C 1
ATOM 484 O O . THR A 1 70 ? 7.432 14.879 -12.825 1.00 56.09 70 THR A O 1
ATOM 487 N N . THR A 1 71 ? 7.308 15.796 -10.783 1.00 54.75 71 THR A N 1
ATOM 488 C CA . THR A 1 71 ? 7.672 17.166 -11.192 1.00 54.75 71 THR A CA 1
ATOM 489 C C . THR A 1 71 ? 8.995 17.248 -11.965 1.00 54.75 71 THR A C 1
ATOM 491 O O . THR A 1 71 ? 9.228 18.230 -12.667 1.00 54.75 71 THR A O 1
ATOM 494 N N . ALA A 1 72 ? 9.838 16.213 -11.879 1.00 55.03 72 ALA A N 1
ATOM 495 C CA . ALA A 1 72 ? 11.108 16.089 -12.586 1.00 55.03 72 ALA A CA 1
ATOM 496 C C . ALA A 1 72 ? 10.977 15.746 -14.084 1.00 55.03 72 ALA A C 1
ATOM 498 O O . ALA A 1 72 ? 11.914 16.010 -14.832 1.00 55.03 72 ALA A O 1
ATOM 499 N N . ASN A 1 73 ? 9.842 15.193 -14.531 1.00 49.75 73 ASN A N 1
ATOM 500 C CA . ASN A 1 73 ? 9.620 14.786 -15.928 1.00 49.75 73 ASN A CA 1
ATOM 501 C C . ASN A 1 73 ? 8.698 15.727 -16.711 1.00 49.75 73 ASN A C 1
ATOM 503 O O . ASN A 1 73 ? 8.367 15.443 -17.861 1.00 49.75 73 ASN A O 1
ATOM 507 N N . THR A 1 74 ? 8.290 16.854 -16.128 1.00 56.69 74 THR A N 1
ATOM 508 C CA . THR A 1 74 ? 7.652 17.932 -16.891 1.00 56.69 74 THR A CA 1
ATOM 509 C C . THR A 1 74 ? 8.724 18.577 -17.773 1.00 56.69 74 THR A C 1
ATOM 511 O O . THR A 1 74 ? 9.662 19.150 -17.215 1.00 56.69 74 THR A O 1
ATOM 514 N N . PRO A 1 75 ? 8.646 18.500 -19.118 1.00 60.91 75 PRO A N 1
ATOM 515 C CA . PRO A 1 75 ? 9.573 19.240 -19.963 1.00 60.91 75 PRO A CA 1
ATOM 516 C C . PRO A 1 75 ? 9.488 20.720 -19.594 1.00 60.91 75 PRO A C 1
ATOM 518 O O . PRO A 1 75 ? 8.384 21.256 -19.486 1.00 60.91 75 PRO A O 1
ATOM 521 N N . ASP A 1 76 ? 10.628 21.376 -19.380 1.00 67.50 76 ASP A N 1
ATOM 522 C CA . ASP A 1 76 ? 10.647 22.825 -19.205 1.00 67.50 76 ASP A CA 1
ATOM 523 C C . ASP A 1 76 ? 10.133 23.469 -20.499 1.00 67.50 76 ASP A C 1
ATOM 525 O O . ASP A 1 76 ? 10.815 23.487 -21.524 1.00 67.50 76 ASP A O 1
ATOM 529 N N . THR A 1 77 ? 8.890 23.948 -20.474 1.00 67.06 77 THR A N 1
ATOM 530 C CA . THR A 1 77 ? 8.271 24.659 -21.597 1.00 67.06 77 THR A CA 1
ATOM 531 C C . THR A 1 77 ? 8.577 26.155 -21.565 1.00 67.06 77 THR A C 1
ATOM 533 O O . THR A 1 77 ? 7.934 26.920 -22.287 1.00 67.06 77 THR A O 1
ATOM 536 N N . SER A 1 78 ? 9.501 26.611 -20.712 1.00 71.06 78 SER A N 1
ATOM 537 C CA . SER A 1 78 ? 9.918 28.009 -20.701 1.00 71.06 78 SER A CA 1
ATOM 538 C C . SER A 1 78 ? 10.573 28.348 -22.044 1.00 71.06 78 SER A C 1
ATOM 540 O O . SER A 1 78 ? 11.529 27.678 -22.442 1.00 71.06 78 SER A O 1
ATOM 542 N N . PRO A 1 79 ? 10.105 29.385 -22.766 1.00 61.56 79 PRO A N 1
ATOM 543 C CA . PRO A 1 79 ? 10.786 29.851 -23.964 1.00 61.56 79 PRO A CA 1
ATOM 544 C C . PRO A 1 79 ? 12.206 30.265 -23.577 1.00 61.56 79 PRO A C 1
ATOM 546 O O . PRO A 1 79 ? 12.383 31.150 -22.735 1.00 61.56 79 PRO A O 1
ATOM 549 N N . SER A 1 80 ? 13.211 29.606 -24.154 1.00 66.06 80 SER A N 1
ATOM 550 C CA . SER A 1 80 ? 14.611 29.985 -23.969 1.00 66.06 80 SER A CA 1
ATOM 551 C C . SER A 1 80 ? 14.778 31.461 -24.344 1.00 66.06 80 SER A C 1
ATOM 553 O O . SER A 1 80 ? 14.324 31.879 -25.411 1.00 66.06 80 SER A O 1
ATOM 555 N N . LYS A 1 81 ? 15.352 32.251 -23.432 1.00 54.62 81 LYS A N 1
ATOM 556 C CA . LYS A 1 81 ? 15.673 33.663 -23.675 1.00 54.62 81 LYS A CA 1
ATOM 557 C C . LYS A 1 81 ? 16.934 33.816 -24.509 1.00 54.62 81 LYS A C 1
ATOM 559 O O . LYS A 1 81 ? 17.839 32.969 -24.345 1.00 54.62 81 LYS A O 1
#

pLDDT: mean 73.6, std 19.28, range [40.16, 97.88]

Secondary structure (DSSP, 8-state):
----------------TT----HHHHHHHHHHHHHHHHHHH-S-HHHHHHHHHHHHHHHHHHHHHTT---GGGS---PPP-

Foldseek 3Di:
DDDDDDDDPDDPPVPVPPVVVDPLNVVLQVQLVVLCVVLVVDPDVVSSVVSNVVSVVSNVVSCVVSVNDDVVPDPPPPDDD